Protein AF-A0A960VCZ8-F1 (afdb_monomer)

Nearest PDB structures (foldseek):
  2gw1-assembly1_B  TM=9.228E-01  e=4.944E-02  Saccharomyces cerevisiae
  2pl2-assembly1_B  TM=9.046E-01  e=4.437E-02  Thermus th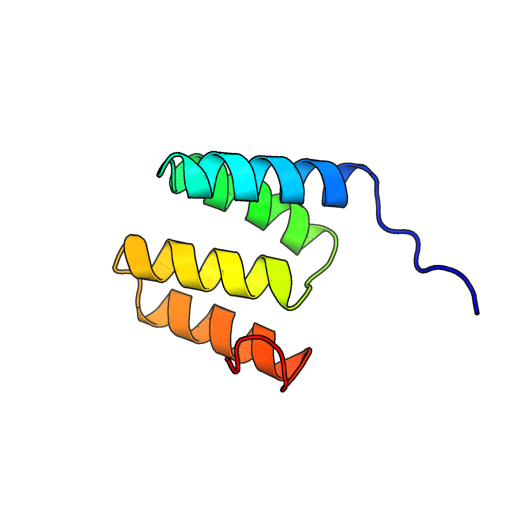ermophilus HB27
  3uq3-assembly1_A  TM=8.799E-01  e=1.541E-01  Saccharomyces cerevisiae S288C
  3fp3-assembly1_A  TM=8.005E-01  e=1.055E-01  Saccharomyces cerevisiae
  7bev-assembly1_A  TM=8.883E-01  e=2.509E-01  Homo sapiens

Mean predicted aligned error: 3.85 Å

Solvent-accessible surface area (backbone atoms only — not comparable to full-atom values): 4246 Å² total; per-residue (Å²): 134,79,79,78,85,72,56,70,67,36,56,54,20,47,53,50,13,53,49,27,46,75,72,64,40,52,66,63,12,49,55,24,31,50,56,21,40,76,74,50,80,44,40,65,48,28,38,52,49,14,54,44,26,46,77,69,67,38,55,72,59,11,52,52,27,42,52,54,11,29,72,74,34,73,70,53,90,58,132

Radius of gyration: 12.43 Å; Cα contacts (8 Å, |Δi|>4): 89; chains: 1; bounding box: 34×26×34 Å

Foldseek 3Di:
DDDDDQPPLLVVLLVQLVVCVVVVVLVSNLVSLVSNVVRPNELVSLQSNLVSCVVVVVNVSSVVSNVVSCVRPVCRPVD

Structure (mmCIF, N/CA/C/O backbone):
data_AF-A0A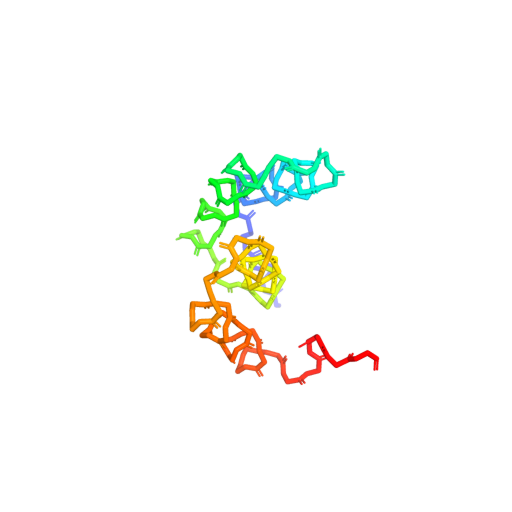960VCZ8-F1
#
_entry.id   AF-A0A960VCZ8-F1
#
loop_
_atom_site.group_PDB
_atom_site.id
_atom_site.type_symbol
_atom_site.label_atom_id
_atom_site.label_alt_id
_atom_site.label_comp_id
_atom_site.label_asym_id
_atom_site.label_entity_id
_atom_site.label_seq_id
_atom_site.pdbx_PDB_ins_code
_atom_site.Cartn_x
_atom_site.Cartn_y
_atom_site.Cartn_z
_atom_site.occupancy
_atom_site.B_iso_or_equiv
_atom_site.auth_seq_id
_atom_site.auth_comp_id
_atom_site.auth_asym_id
_atom_site.auth_atom_id
_atom_site.pdbx_PDB_model_num
ATOM 1 N N . MET A 1 1 ? 20.511 -3.442 -20.256 1.00 44.34 1 MET A N 1
ATOM 2 C CA . MET A 1 1 ? 19.269 -3.182 -19.505 1.00 44.34 1 MET A CA 1
ATOM 3 C C . MET A 1 1 ? 19.684 -2.354 -18.307 1.00 44.34 1 MET A C 1
ATOM 5 O O . MET A 1 1 ? 20.422 -2.870 -17.483 1.00 44.34 1 MET A O 1
ATOM 9 N N . SER A 1 2 ? 19.405 -1.052 -18.302 1.00 47.25 2 SER A N 1
ATOM 10 C CA . SER A 1 2 ? 19.746 -0.197 -17.161 1.00 47.25 2 SER A CA 1
ATOM 11 C C . SER A 1 2 ? 18.835 -0.573 -15.998 1.00 47.25 2 SER A C 1
ATOM 13 O O . SER A 1 2 ? 17.618 -0.563 -16.180 1.00 47.25 2 SER A O 1
ATOM 15 N N . GLU A 1 3 ? 19.399 -0.917 -14.840 1.00 62.00 3 GLU A N 1
ATOM 16 C CA . GLU A 1 3 ? 18.633 -0.990 -13.592 1.00 62.00 3 GLU A CA 1
ATOM 17 C C . GLU A 1 3 ? 17.832 0.307 -13.448 1.00 62.00 3 GLU A C 1
ATOM 19 O O . GLU A 1 3 ? 18.392 1.406 -13.503 1.00 62.00 3 GLU A O 1
ATOM 24 N N . LYS A 1 4 ? 16.506 0.185 -13.343 1.00 70.31 4 LYS A N 1
ATOM 25 C CA . LYS A 1 4 ? 15.637 1.316 -13.026 1.00 70.31 4 LYS A CA 1
ATOM 26 C C . LYS A 1 4 ? 16.099 1.836 -11.667 1.00 70.31 4 LYS A C 1
ATOM 28 O O . LYS A 1 4 ? 16.085 1.093 -10.690 1.00 70.31 4 LYS A O 1
ATOM 33 N N . TYR A 1 5 ? 16.591 3.072 -11.621 1.00 78.62 5 TYR A N 1
ATOM 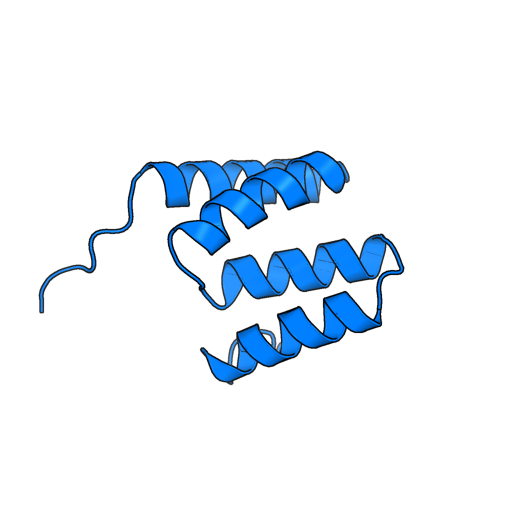34 C CA . TYR A 1 5 ? 17.031 3.680 -10.370 1.00 78.62 5 TYR A CA 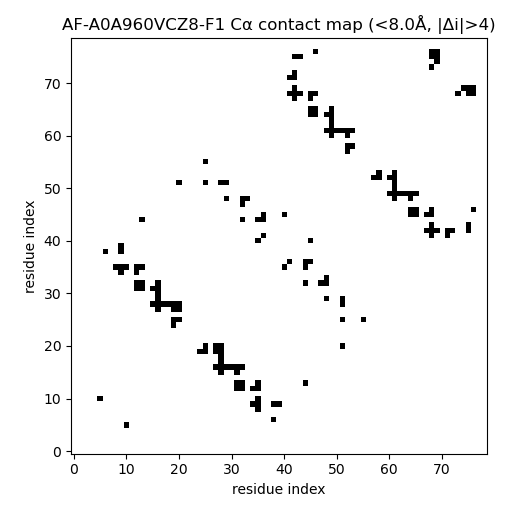1
ATOM 35 C C . TYR A 1 5 ? 15.818 3.840 -9.454 1.00 78.62 5 TYR A C 1
ATOM 37 O O . TYR A 1 5 ? 14.996 4.726 -9.671 1.00 78.62 5 TYR A O 1
ATOM 45 N N . ILE A 1 6 ? 15.713 2.975 -8.448 1.00 77.00 6 ILE A N 1
ATOM 46 C CA . ILE A 1 6 ? 14.728 3.108 -7.379 1.00 77.00 6 ILE A CA 1
ATOM 47 C C . ILE A 1 6 ? 15.341 4.035 -6.323 1.00 77.00 6 ILE A C 1
ATOM 49 O O . ILE A 1 6 ? 16.388 3.701 -5.753 1.00 77.00 6 ILE A O 1
ATOM 53 N N . PRO A 1 7 ? 14.737 5.203 -6.039 1.00 86.12 7 PRO A N 1
ATOM 54 C CA . PRO A 1 7 ? 15.260 6.107 -5.026 1.00 86.12 7 PRO A CA 1
ATOM 55 C C . PRO A 1 7 ? 15.363 5.403 -3.668 1.00 86.12 7 PRO A C 1
ATOM 57 O O . PRO A 1 7 ? 14.430 4.730 -3.244 1.00 86.12 7 PRO A O 1
ATOM 60 N N . LYS A 1 8 ? 16.456 5.605 -2.921 1.00 91.75 8 LYS A N 1
ATOM 61 C CA . LYS A 1 8 ? 16.608 5.046 -1.557 1.00 91.75 8 LYS A CA 1
ATOM 62 C C . LYS A 1 8 ? 15.392 5.347 -0.665 1.00 91.75 8 LYS A C 1
ATOM 64 O O . LYS A 1 8 ? 14.976 4.510 0.129 1.00 91.75 8 LYS A O 1
ATOM 69 N N . ILE A 1 9 ? 14.817 6.537 -0.837 1.00 94.12 9 ILE A N 1
ATOM 70 C CA . ILE A 1 9 ? 13.631 6.992 -0.114 1.00 94.12 9 ILE A CA 1
ATOM 71 C C . ILE A 1 9 ? 12.388 6.135 -0.411 1.00 94.12 9 ILE A C 1
ATOM 73 O O . ILE A 1 9 ? 11.569 5.962 0.485 1.00 94.12 9 ILE A O 1
ATOM 77 N N . TYR A 1 10 ? 12.267 5.535 -1.600 1.00 95.69 10 TYR A N 1
ATOM 78 C CA . TYR A 1 10 ? 11.199 4.579 -1.907 1.00 95.69 10 TYR A CA 1
ATOM 79 C C . TYR A 1 10 ? 11.321 3.345 -1.010 1.00 95.69 10 TYR A C 1
ATOM 81 O O . TYR A 1 10 ? 10.387 3.012 -0.286 1.00 95.69 10 TYR A O 1
ATOM 89 N N . ILE A 1 11 ? 12.500 2.711 -1.001 1.00 94.75 11 ILE A N 1
ATOM 90 C CA . ILE A 1 11 ? 12.749 1.473 -0.246 1.00 94.75 11 ILE A CA 1
ATOM 91 C C . ILE A 1 11 ? 12.540 1.711 1.253 1.00 94.75 11 ILE A C 1
ATOM 93 O O . ILE A 1 11 ? 11.849 0.939 1.914 1.00 94.75 11 ILE A O 1
ATOM 97 N N . GLU A 1 12 ? 13.071 2.817 1.778 1.00 97.50 12 GLU A N 1
ATOM 98 C CA . GLU A 1 12 ? 12.926 3.179 3.190 1.00 97.50 12 GLU A CA 1
ATOM 99 C C . GLU A 1 12 ? 11.455 3.374 3.591 1.00 97.50 12 GLU A C 1
ATOM 101 O O . GLU A 1 12 ? 11.030 2.924 4.657 1.00 97.50 12 GLU A O 1
ATOM 106 N N . ASN A 1 13 ? 10.657 4.025 2.742 1.00 98.38 13 ASN A N 1
ATOM 107 C CA . ASN A 1 13 ? 9.235 4.211 3.009 1.00 98.38 13 ASN A CA 1
ATOM 108 C C . ASN A 1 13 ? 8.444 2.905 2.866 1.00 98.38 13 ASN A C 1
ATOM 110 O O . ASN A 1 13 ? 7.574 2.645 3.691 1.00 98.38 13 ASN A O 1
ATOM 114 N N . MET A 1 14 ? 8.795 2.030 1.922 1.00 98.31 14 MET A N 1
ATOM 115 C CA . MET A 1 14 ? 8.212 0.686 1.835 1.00 98.31 14 MET A CA 1
ATOM 116 C C . MET A 1 14 ? 8.465 -0.134 3.107 1.00 98.31 14 MET A C 1
ATOM 118 O O . MET A 1 14 ? 7.557 -0.768 3.645 1.00 98.31 14 MET A O 1
ATOM 122 N N . GLU A 1 15 ? 9.690 -0.107 3.638 1.00 98.38 15 GLU A N 1
ATOM 123 C CA . GLU A 1 15 ? 10.042 -0.812 4.875 1.00 98.38 15 GLU A CA 1
ATOM 124 C C . GLU A 1 15 ? 9.299 -0.261 6.097 1.00 98.38 15 GLU A C 1
ATOM 126 O O . GLU A 1 15 ? 8.741 -1.037 6.883 1.00 98.38 15 GLU A O 1
ATOM 131 N N . LYS A 1 16 ? 9.234 1.069 6.242 1.00 98.62 16 LYS A N 1
ATOM 132 C CA . LYS A 1 16 ? 8.480 1.718 7.326 1.00 98.62 16 LYS A CA 1
ATOM 133 C C . LYS A 1 16 ? 6.983 1.448 7.213 1.00 98.62 16 LYS A C 1
ATOM 135 O O . LYS A 1 16 ? 6.371 1.079 8.211 1.00 98.62 16 LYS A O 1
ATOM 140 N N . GLY A 1 17 ? 6.413 1.556 6.013 1.00 98.62 17 GLY A N 1
ATOM 141 C CA . GLY A 1 17 ? 5.007 1.258 5.740 1.00 98.62 17 GLY A CA 1
ATOM 142 C C . GLY A 1 17 ? 4.640 -0.164 6.159 1.00 98.62 17 GLY A C 1
ATOM 143 O O . GLY A 1 17 ? 3.708 -0.359 6.938 1.00 98.62 17 GLY A O 1
ATOM 144 N N . ARG A 1 18 ? 5.440 -1.160 5.750 1.00 98.62 18 ARG A N 1
ATOM 145 C CA . ARG A 1 18 ? 5.253 -2.563 6.163 1.00 98.62 18 ARG A CA 1
ATOM 146 C C . ARG A 1 18 ? 5.396 -2.765 7.669 1.00 98.62 18 ARG A C 1
ATOM 148 O O . ARG A 1 18 ? 4.686 -3.593 8.234 1.00 98.62 18 ARG A O 1
ATOM 155 N N . THR A 1 19 ? 6.317 -2.049 8.310 1.00 98.75 19 THR A N 1
ATOM 156 C CA . THR A 1 19 ? 6.525 -2.132 9.763 1.00 98.75 19 THR A CA 1
ATOM 157 C C . THR A 1 19 ? 5.297 -1.624 10.510 1.00 98.75 19 THR A C 1
ATOM 159 O O . THR A 1 19 ? 4.713 -2.372 11.288 1.00 98.75 19 THR A O 1
ATOM 162 N N . TYR A 1 20 ? 4.830 -0.416 10.197 1.00 98.75 20 TYR A N 1
ATOM 163 C CA . TYR A 1 20 ? 3.645 0.152 10.840 1.00 98.75 20 TYR A CA 1
ATOM 164 C C . TYR A 1 20 ? 2.366 -0.624 10.534 1.00 98.75 20 TYR A C 1
ATOM 166 O O . TYR A 1 20 ? 1.541 -0.815 11.423 1.00 98.75 20 TYR A O 1
ATOM 174 N N . TYR A 1 21 ? 2.232 -1.159 9.317 1.00 98.62 21 TYR A N 1
ATOM 175 C CA . TYR A 1 21 ? 1.117 -2.036 8.970 1.00 98.62 21 TYR A CA 1
ATOM 176 C C . TYR A 1 21 ? 1.077 -3.283 9.865 1.00 98.62 21 TYR A C 1
ATOM 178 O O . TYR A 1 21 ? 0.020 -3.644 10.376 1.00 98.62 21 TYR A O 1
ATOM 186 N N . LYS A 1 22 ? 2.232 -3.922 10.107 1.00 98.25 22 LYS A N 1
ATOM 187 C CA . LYS A 1 22 ? 2.341 -5.075 11.022 1.00 98.25 22 LYS A CA 1
ATOM 188 C C . LYS A 1 22 ? 2.030 -4.709 12.474 1.00 98.25 22 LYS A C 1
ATOM 190 O O . LYS A 1 22 ? 1.524 -5.552 13.206 1.00 98.25 22 LYS A O 1
ATOM 195 N N . GLU A 1 23 ? 2.333 -3.481 12.883 1.00 98.19 23 GLU A N 1
ATOM 196 C CA . GLU A 1 23 ? 2.002 -2.948 14.211 1.00 98.19 23 GLU A CA 1
ATOM 197 C C . GLU A 1 23 ? 0.520 -2.549 14.348 1.00 98.19 23 GLU A C 1
ATOM 199 O O . GLU A 1 23 ? 0.064 -2.275 15.456 1.00 98.19 23 GLU A O 1
ATOM 204 N N . GLY A 1 24 ? -0.240 -2.526 13.248 1.00 97.50 24 GLY A N 1
ATOM 205 C CA . GLY A 1 24 ? -1.630 -2.064 13.219 1.00 97.50 24 GLY A CA 1
ATOM 206 C C . GLY A 1 24 ? -1.776 -0.539 13.219 1.00 97.50 24 GLY A C 1
ATOM 207 O O . GLY A 1 24 ? -2.894 -0.033 13.297 1.00 97.50 24 GLY A O 1
ATOM 208 N N . ASP A 1 25 ? -0.676 0.208 13.102 1.00 98.56 25 ASP A N 1
ATOM 209 C CA . ASP A 1 25 ? -0.708 1.662 12.955 1.00 98.56 25 ASP A CA 1
ATOM 210 C C . ASP A 1 25 ? -0.974 2.031 11.493 1.00 98.56 25 ASP A C 1
ATOM 212 O O . ASP A 1 25 ? -0.074 2.310 10.694 1.00 98.56 25 ASP A O 1
ATOM 216 N N . LEU A 1 26 ? -2.253 1.971 11.132 1.00 98.38 26 LEU A N 1
ATOM 217 C CA . LEU A 1 26 ? -2.703 2.156 9.758 1.00 98.38 26 LEU A CA 1
ATOM 218 C C . LEU A 1 26 ? -2.440 3.570 9.233 1.00 98.38 26 LEU A C 1
ATOM 220 O O . LEU A 1 26 ? -2.250 3.738 8.029 1.00 98.38 26 LEU A O 1
ATOM 224 N N . ASP A 1 27 ? -2.399 4.583 10.097 1.00 98.44 27 ASP A N 1
ATOM 225 C CA . ASP A 1 27 ? -2.157 5.969 9.691 1.00 98.44 27 ASP A CA 1
ATOM 226 C C . ASP A 1 27 ? -0.698 6.189 9.301 1.00 98.44 27 ASP A C 1
ATOM 228 O O . ASP A 1 27 ? -0.423 6.698 8.209 1.00 98.44 27 ASP A O 1
ATOM 232 N N . ARG A 1 28 ? 0.254 5.731 10.126 1.00 98.62 28 ARG A N 1
ATOM 233 C CA . ARG A 1 28 ? 1.675 5.794 9.758 1.00 98.62 28 ARG A CA 1
ATOM 234 C C . ARG A 1 28 ? 1.995 4.873 8.588 1.00 98.62 28 ARG A C 1
ATOM 236 O O . ARG A 1 28 ? 2.803 5.247 7.737 1.00 98.62 28 ARG A O 1
ATOM 243 N N . ALA A 1 29 ? 1.342 3.715 8.496 1.00 98.69 29 ALA A N 1
ATOM 244 C CA . ALA A 1 29 ? 1.468 2.849 7.329 1.00 98.69 29 ALA A CA 1
ATOM 245 C C . ALA A 1 29 ? 1.026 3.574 6.047 1.00 98.69 29 ALA A C 1
ATOM 247 O O . ALA A 1 29 ? 1.806 3.642 5.097 1.00 98.69 29 ALA A O 1
ATOM 248 N N . SER A 1 30 ? -0.170 4.183 6.056 1.00 98.50 30 SER A N 1
ATOM 249 C CA . SER A 1 30 ? -0.712 4.946 4.917 1.00 98.50 30 SER A CA 1
ATOM 250 C C . SER A 1 30 ? 0.245 6.055 4.485 1.00 98.50 30 SER A C 1
ATOM 252 O O . SER A 1 30 ? 0.551 6.179 3.305 1.00 98.50 30 SER A O 1
ATOM 254 N N . TYR A 1 31 ? 0.760 6.830 5.446 1.00 98.62 31 TYR A N 1
ATOM 255 C CA . TYR A 1 31 ? 1.685 7.936 5.188 1.00 98.62 31 TYR A CA 1
ATOM 256 C C . TYR A 1 31 ? 2.972 7.484 4.486 1.00 98.62 31 TYR A C 1
ATOM 258 O O . TYR A 1 31 ? 3.443 8.113 3.542 1.00 98.62 31 TYR A O 1
ATOM 266 N N . HIS A 1 32 ? 3.567 6.380 4.934 1.00 98.69 32 HIS A N 1
ATOM 267 C CA . HIS A 1 32 ? 4.791 5.887 4.312 1.00 98.69 32 HIS A CA 1
ATOM 268 C C . HIS A 1 32 ? 4.526 5.273 2.934 1.00 98.69 32 HIS A C 1
ATOM 270 O O . HIS A 1 32 ? 5.279 5.535 1.993 1.00 98.69 32 HIS A O 1
ATOM 276 N N . PHE A 1 33 ? 3.436 4.520 2.768 1.00 98.56 33 PHE A N 1
ATOM 277 C CA . PHE A 1 33 ? 3.079 4.004 1.450 1.00 98.56 33 PHE A CA 1
ATOM 278 C C . PHE A 1 33 ? 2.720 5.119 0.463 1.00 98.56 33 PHE A C 1
ATOM 280 O O . PHE A 1 33 ? 3.143 5.024 -0.688 1.00 98.56 33 PHE A O 1
ATOM 287 N N . SER A 1 34 ? 2.071 6.208 0.891 1.00 98.19 34 SER A N 1
ATOM 288 C CA . SER A 1 34 ? 1.773 7.343 0.007 1.00 98.19 34 SER A CA 1
ATOM 289 C C . SER A 1 34 ? 3.044 8.003 -0.530 1.00 98.19 34 SER A C 1
ATOM 291 O O . SER A 1 34 ? 3.126 8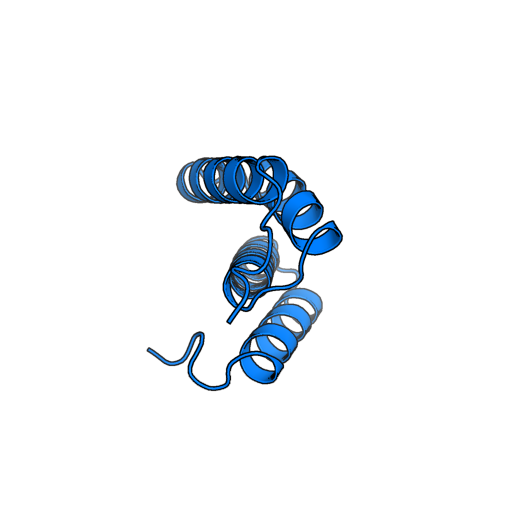.268 -1.724 1.00 98.19 34 SER A O 1
ATOM 293 N N . ILE A 1 35 ? 4.084 8.168 0.298 1.00 97.94 35 ILE A N 1
ATOM 294 C CA . ILE A 1 35 ? 5.388 8.668 -0.171 1.00 97.94 35 ILE A CA 1
ATOM 295 C C . ILE A 1 35 ? 6.004 7.709 -1.195 1.00 97.94 35 ILE A C 1
ATOM 297 O O . ILE A 1 35 ? 6.547 8.146 -2.206 1.00 97.94 35 ILE A O 1
ATOM 301 N N . SER A 1 36 ? 5.945 6.394 -0.952 1.00 97.06 36 SER A N 1
ATOM 302 C CA . SER A 1 36 ? 6.473 5.418 -1.915 1.00 97.06 36 SER A CA 1
ATOM 303 C C . SER A 1 36 ? 5.717 5.464 -3.249 1.00 97.06 36 SER A C 1
ATOM 305 O O . SER A 1 36 ? 6.349 5.427 -4.299 1.00 97.06 36 SER A O 1
ATOM 307 N N . LEU A 1 37 ? 4.392 5.627 -3.197 1.00 96.06 37 LEU A N 1
ATOM 308 C CA . LEU A 1 37 ? 3.499 5.711 -4.349 1.00 96.06 37 LEU A CA 1
ATOM 309 C C . LEU A 1 37 ? 3.742 6.986 -5.174 1.00 96.06 37 LEU A C 1
ATOM 311 O O . LEU A 1 37 ? 3.734 6.925 -6.398 1.00 96.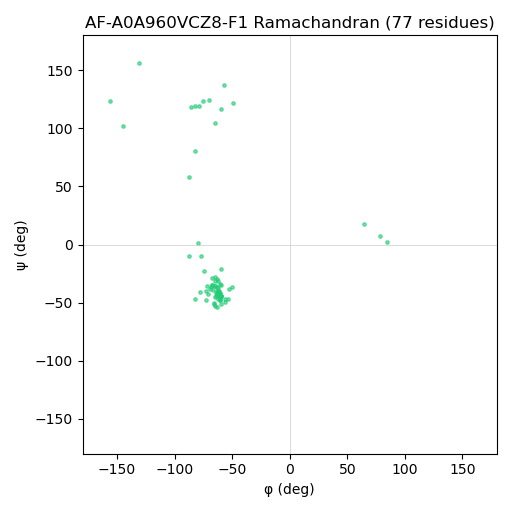06 37 LEU A O 1
ATOM 315 N N . GLU A 1 38 ? 4.006 8.124 -4.521 1.00 95.88 38 GLU A N 1
ATOM 316 C CA . GLU A 1 38 ? 4.372 9.384 -5.191 1.00 95.88 38 GLU A CA 1
ATOM 317 C C . GLU A 1 38 ? 5.682 9.279 -5.987 1.00 95.88 38 GLU A C 1
ATOM 319 O O . GLU A 1 38 ? 5.858 9.967 -6.993 1.00 95.88 38 GLU A O 1
ATOM 324 N N . LEU A 1 39 ? 6.614 8.437 -5.533 1.00 95.25 39 LEU A N 1
ATOM 325 C CA . LEU A 1 39 ? 7.901 8.225 -6.195 1.00 95.25 39 LEU A CA 1
ATOM 326 C C . LEU A 1 39 ? 7.786 7.237 -7.352 1.00 95.25 39 LEU A C 1
ATOM 328 O O . LEU A 1 39 ? 8.336 7.468 -8.428 1.00 95.25 39 LEU A O 1
ATOM 332 N N . GLU A 1 40 ? 7.116 6.118 -7.103 1.00 93.69 40 GLU A N 1
ATOM 333 C CA . GLU A 1 40 ? 6.863 5.088 -8.093 1.00 93.69 40 GLU A CA 1
ATOM 334 C C . GLU A 1 40 ? 5.635 4.278 -7.691 1.00 93.69 40 GLU A C 1
ATOM 336 O O . GLU A 1 40 ? 5.582 3.669 -6.623 1.00 93.69 40 GLU A O 1
ATOM 341 N N . GLU A 1 41 ? 4.656 4.217 -8.582 1.00 94.44 41 GLU A N 1
ATOM 342 C CA . GLU A 1 41 ? 3.526 3.320 -8.420 1.00 94.44 41 GLU A CA 1
ATOM 343 C C . GLU A 1 41 ? 3.962 1.885 -8.730 1.00 94.44 41 GLU A C 1
ATOM 345 O O . GLU A 1 41 ? 4.480 1.603 -9.814 1.00 94.44 41 GLU A O 1
ATOM 350 N N . THR A 1 42 ? 3.770 0.980 -7.771 1.00 95.50 42 THR A N 1
ATOM 351 C CA . THR A 1 42 ? 4.073 -0.441 -7.937 1.00 95.50 42 THR A CA 1
ATOM 352 C C . THR A 1 42 ? 2.886 -1.281 -7.484 1.00 95.50 42 THR A C 1
ATOM 354 O O . THR A 1 42 ? 2.104 -0.841 -6.637 1.00 95.50 42 THR A O 1
ATOM 357 N N . PRO A 1 43 ? 2.749 -2.519 -7.986 1.00 96.56 43 PRO A N 1
ATOM 358 C CA . PRO A 1 43 ? 1.702 -3.410 -7.504 1.00 96.56 43 PRO A CA 1
ATOM 359 C C . PRO A 1 43 ? 1.711 -3.557 -5.972 1.00 96.56 43 PRO A C 1
ATOM 361 O O . PRO A 1 43 ? 0.651 -3.537 -5.348 1.00 96.56 43 PRO A O 1
ATOM 364 N N . GLU A 1 44 ? 2.900 -3.604 -5.353 1.00 95.81 44 GLU A N 1
ATOM 365 C CA . GLU A 1 44 ? 3.064 -3.779 -3.906 1.00 95.81 44 GLU A CA 1
ATOM 366 C C . GLU A 1 44 ? 2.538 -2.606 -3.081 1.00 95.81 44 GLU A C 1
ATOM 368 O O . GLU A 1 44 ? 1.765 -2.825 -2.145 1.00 95.81 44 GLU A O 1
ATOM 373 N N . ASN A 1 45 ? 2.929 -1.366 -3.392 1.00 96.62 45 ASN A N 1
ATOM 374 C CA . ASN A 1 45 ? 2.473 -0.232 -2.586 1.00 96.62 45 ASN A CA 1
ATOM 375 C C . ASN A 1 45 ? 0.970 0.027 -2.750 1.00 96.62 45 ASN A C 1
ATOM 377 O O . ASN A 1 45 ? 0.295 0.296 -1.756 1.00 96.62 45 ASN A O 1
ATOM 381 N N . LEU A 1 46 ? 0.426 -0.164 -3.953 1.00 97.69 46 LEU A N 1
ATOM 382 C CA . LEU A 1 46 ? -1.012 -0.132 -4.206 1.00 97.69 46 LEU A CA 1
ATOM 383 C C . LEU A 1 46 ? -1.746 -1.204 -3.401 1.00 97.69 46 LEU A C 1
ATOM 385 O O . LEU A 1 46 ? -2.742 -0.915 -2.745 1.00 97.69 46 LEU A O 1
ATOM 389 N N . PHE A 1 47 ? -1.243 -2.437 -3.392 1.00 97.75 47 PHE A N 1
ATOM 390 C CA . PHE A 1 47 ? -1.872 -3.520 -2.646 1.00 97.75 47 PHE A CA 1
ATOM 391 C C . PHE A 1 47 ? -1.899 -3.242 -1.142 1.00 97.75 47 PHE A C 1
ATOM 393 O O . PHE A 1 47 ? -2.938 -3.418 -0.506 1.00 97.75 47 PHE A O 1
ATOM 400 N N . TYR A 1 48 ? -0.803 -2.735 -0.568 1.00 97.88 48 TYR A N 1
ATOM 401 C CA . TYR A 1 48 ? -0.793 -2.325 0.837 1.00 97.88 48 TYR A CA 1
ATOM 402 C C . TYR A 1 48 ? -1.769 -1.182 1.129 1.00 97.88 48 TYR A C 1
ATOM 404 O O . TYR A 1 48 ? -2.457 -1.236 2.149 1.00 97.88 48 TYR A O 1
ATOM 412 N N . MET A 1 49 ? -1.887 -0.189 0.244 1.00 98.38 49 MET A N 1
ATOM 413 C CA . MET A 1 49 ? -2.901 0.864 0.377 1.00 98.38 49 MET A CA 1
ATOM 414 C C . MET A 1 49 ? -4.320 0.281 0.343 1.00 98.38 49 MET A C 1
ATOM 416 O O . MET A 1 49 ? -5.139 0.616 1.196 1.00 98.38 49 MET A O 1
ATOM 420 N N . GLY A 1 50 ? -4.592 -0.679 -0.547 1.00 97.88 50 GLY A N 1
ATOM 421 C CA . GLY A 1 50 ? -5.869 -1.393 -0.586 1.00 97.88 50 GLY A CA 1
ATOM 422 C C . GLY A 1 50 ? -6.176 -2.160 0.706 1.00 97.88 50 GLY A C 1
ATOM 423 O O . GLY A 1 50 ? -7.294 -2.097 1.231 1.00 97.88 50 GLY A O 1
ATOM 424 N N . LEU A 1 51 ? -5.178 -2.844 1.273 1.00 97.69 51 LEU A N 1
ATOM 425 C CA . LEU A 1 51 ? -5.305 -3.532 2.561 1.00 97.69 51 LEU A CA 1
ATOM 426 C C . LEU A 1 51 ? -5.593 -2.554 3.706 1.00 97.69 51 LEU A C 1
ATOM 428 O O . LEU A 1 51 ? -6.442 -2.832 4.555 1.00 97.69 51 LEU A O 1
ATOM 432 N N . ILE A 1 52 ? -4.909 -1.409 3.730 1.00 98.38 52 ILE A N 1
ATOM 433 C CA . ILE A 1 52 ? -5.106 -0.382 4.755 1.00 98.38 52 ILE A CA 1
ATOM 434 C C . ILE A 1 52 ? -6.506 0.224 4.654 1.00 98.38 52 ILE A C 1
ATOM 436 O O . ILE A 1 52 ? -7.227 0.227 5.652 1.00 98.38 52 ILE A O 1
ATOM 440 N N . SER A 1 53 ? -6.931 0.654 3.463 1.00 98.19 53 SER A N 1
ATOM 441 C CA . SER A 1 53 ? -8.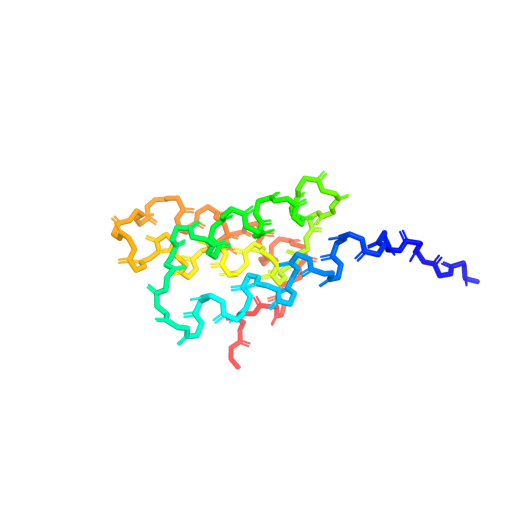282 1.182 3.241 1.00 98.19 53 SER A CA 1
ATOM 442 C C . SER A 1 53 ? -9.360 0.148 3.588 1.00 98.19 53 SER A C 1
ATOM 444 O O . SER A 1 53 ? -10.392 0.491 4.161 1.00 98.19 53 SER A O 1
ATOM 446 N N . THR A 1 54 ? -9.111 -1.147 3.350 1.00 97.81 54 THR A N 1
ATOM 447 C CA . THR A 1 54 ? -10.023 -2.220 3.784 1.00 97.81 54 THR A CA 1
ATOM 448 C C . THR A 1 54 ? -10.184 -2.241 5.304 1.00 97.81 54 THR A C 1
ATOM 450 O O . THR A 1 54 ? -11.311 -2.282 5.800 1.00 97.81 54 THR A O 1
ATOM 453 N N . GLN A 1 55 ? -9.078 -2.178 6.051 1.00 97.50 55 GLN A N 1
ATOM 454 C CA . GLN A 1 55 ? -9.107 -2.155 7.518 1.00 97.50 55 GLN A CA 1
ATOM 455 C C . GLN A 1 55 ? -9.725 -0.865 8.076 1.00 97.50 55 GLN A C 1
ATOM 457 O O . GLN A 1 55 ? -10.357 -0.897 9.130 1.00 97.50 55 GLN A O 1
ATOM 462 N N . LYS A 1 56 ? -9.607 0.251 7.347 1.00 97.00 56 LYS A N 1
ATOM 463 C CA . LYS A 1 56 ? -10.260 1.529 7.663 1.00 97.00 56 LYS A CA 1
ATOM 464 C C . LYS A 1 56 ? -11.733 1.600 7.253 1.00 97.00 56 LYS A C 1
ATOM 466 O O . LYS A 1 56 ? -12.371 2.620 7.484 1.00 97.00 56 LYS A O 1
ATOM 471 N N . THR A 1 57 ? -12.306 0.532 6.690 1.00 97.69 57 THR A N 1
ATOM 472 C CA . THR A 1 57 ? -13.685 0.478 6.153 1.00 97.69 57 THR A CA 1
ATOM 473 C C . THR A 1 57 ? -13.946 1.394 4.944 1.00 97.69 57 THR A C 1
ATOM 475 O O . THR A 1 57 ? -15.086 1.637 4.550 1.00 97.69 57 THR A O 1
ATOM 478 N N . GLU A 1 58 ? -12.883 1.843 4.278 1.00 97.81 58 GLU A N 1
ATOM 479 C CA . GLU A 1 58 ? -12.889 2.684 3.074 1.00 97.81 58 GLU A CA 1
ATOM 480 C C . GLU A 1 58 ? -12.978 1.806 1.813 1.00 97.81 58 GLU A C 1
ATOM 482 O O . GLU A 1 58 ? -12.108 1.797 0.943 1.00 97.81 58 GLU A O 1
ATOM 487 N N . HIS A 1 59 ? -14.037 1.000 1.714 1.00 95.75 59 HIS A N 1
ATOM 488 C CA . HIS A 1 59 ? -14.106 -0.105 0.748 1.00 95.75 59 HIS A CA 1
ATOM 489 C C . HIS A 1 59 ? -14.010 0.315 -0.729 1.00 95.75 59 HIS A C 1
ATOM 491 O O . HIS A 1 59 ? -13.450 -0.423 -1.537 1.00 95.75 59 HIS A O 1
ATOM 497 N N . LEU A 1 60 ? -14.543 1.487 -1.096 1.00 98.00 60 LEU A N 1
ATOM 498 C CA . LEU A 1 60 ? -14.455 1.991 -2.473 1.00 98.00 60 LEU A CA 1
ATOM 499 C C . LEU A 1 60 ? -13.024 2.385 -2.848 1.00 98.00 60 LEU A C 1
ATOM 501 O O . LEU A 1 60 ? -12.591 2.131 -3.971 1.00 98.00 60 LEU A O 1
ATOM 505 N N . GLU A 1 61 ? -12.292 2.980 -1.909 1.00 97.19 61 GLU A N 1
ATOM 506 C CA . GLU A 1 61 ? -10.897 3.356 -2.117 1.00 97.19 61 GLU A CA 1
ATOM 507 C C . GLU A 1 61 ? -10.006 2.112 -2.166 1.00 97.19 61 GLU A C 1
ATOM 509 O O . GLU A 1 61 ? -9.198 1.964 -3.082 1.00 97.19 61 GLU A O 1
ATOM 514 N N . ALA A 1 62 ? -10.244 1.156 -1.262 1.00 98.00 62 ALA A N 1
ATOM 515 C CA . ALA A 1 62 ? -9.560 -0.131 -1.276 1.00 98.00 62 ALA A CA 1
ATOM 516 C C . ALA A 1 62 ? -9.683 -0.831 -2.636 1.00 98.00 62 ALA A C 1
ATOM 518 O O . ALA A 1 62 ? -8.691 -1.278 -3.210 1.00 98.00 62 ALA A O 1
ATOM 519 N N . LEU A 1 63 ? -10.904 -0.871 -3.177 1.00 97.50 63 LEU A N 1
ATOM 520 C CA . LEU A 1 63 ? -11.182 -1.468 -4.476 1.00 97.50 63 LEU A CA 1
ATOM 521 C C . LEU A 1 63 ? -10.427 -0.756 -5.611 1.00 97.50 63 LEU A C 1
ATOM 523 O O . LEU A 1 63 ? -9.906 -1.424 -6.500 1.00 97.50 63 LEU A O 1
ATOM 527 N N . ASN A 1 64 ? -10.326 0.578 -5.574 1.00 97.75 64 ASN A N 1
ATOM 528 C CA . ASN A 1 64 ? -9.551 1.332 -6.561 1.00 97.75 64 ASN A CA 1
ATOM 529 C C . ASN A 1 64 ? -8.060 0.968 -6.523 1.00 97.75 64 ASN A C 1
ATOM 531 O O . ASN A 1 64 ? -7.474 0.704 -7.574 1.00 97.75 64 ASN A O 1
ATOM 535 N N . TYR A 1 65 ? -7.461 0.908 -5.331 1.00 97.75 65 TYR A N 1
ATOM 536 C CA . TYR A 1 65 ? -6.056 0.528 -5.187 1.00 97.75 65 TYR A CA 1
ATOM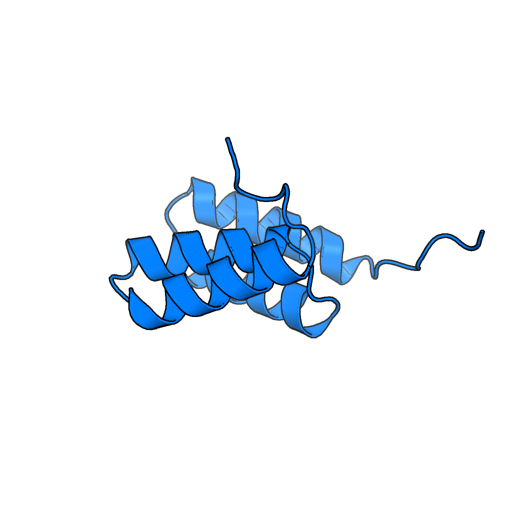 537 C C . TYR A 1 65 ? -5.792 -0.907 -5.650 1.00 97.75 65 TYR A C 1
ATOM 539 O O . TYR A 1 65 ? -4.817 -1.146 -6.363 1.00 97.75 65 TYR A O 1
ATOM 547 N N . PHE A 1 66 ? -6.670 -1.855 -5.312 1.00 96.88 66 PHE A N 1
ATOM 548 C CA . PHE A 1 66 ? -6.530 -3.234 -5.778 1.00 96.88 66 PHE A CA 1
ATOM 549 C C . PHE A 1 66 ? -6.646 -3.349 -7.298 1.00 96.88 66 PHE A C 1
ATOM 551 O O . PHE A 1 66 ? -5.833 -4.042 -7.903 1.00 96.88 66 PHE A O 1
ATOM 558 N N . TYR A 1 67 ? -7.589 -2.638 -7.928 1.00 96.62 67 TYR A N 1
ATOM 559 C CA . TYR A 1 67 ? -7.698 -2.636 -9.388 1.00 96.62 67 TYR A CA 1
ATOM 560 C C . TYR A 1 67 ? -6.438 -2.102 -10.064 1.00 96.62 67 TYR A C 1
ATOM 562 O O . TYR A 1 67 ? -5.932 -2.731 -10.985 1.00 96.62 67 TYR A O 1
ATOM 570 N N . ARG A 1 68 ? -5.881 -0.994 -9.572 1.00 96.81 68 ARG A N 1
ATOM 571 C CA . ARG A 1 68 ? -4.625 -0.456 -10.114 1.00 96.81 68 ARG A CA 1
ATOM 572 C C . ARG A 1 68 ? -3.454 -1.419 -9.926 1.00 96.81 68 ARG A C 1
ATOM 574 O O . ARG A 1 68 ? -2.610 -1.532 -10.805 1.00 96.81 68 ARG A O 1
ATOM 581 N N . SER A 1 69 ? -3.412 -2.137 -8.801 1.00 96.81 69 SER A N 1
ATOM 582 C CA . SER A 1 69 ? -2.356 -3.117 -8.522 1.00 96.81 69 SER A CA 1
ATOM 583 C C . SER A 1 69 ? -2.348 -4.231 -9.575 1.00 96.81 69 SER A C 1
ATOM 585 O O . SER A 1 69 ? -1.306 -4.486 -10.179 1.00 96.81 69 SER A O 1
ATOM 587 N N . ILE A 1 70 ? -3.524 -4.797 -9.883 1.00 95.94 70 ILE A N 1
ATOM 588 C CA . ILE A 1 70 ? -3.667 -5.843 -10.909 1.00 95.94 70 ILE A CA 1
ATOM 589 C C . ILE A 1 70 ? -3.576 -5.313 -12.348 1.00 95.94 70 ILE A C 1
ATOM 591 O O . ILE A 1 70 ? -3.274 -6.072 -13.264 1.00 95.94 70 ILE A O 1
ATOM 595 N N . GLU A 1 71 ? -3.837 -4.023 -12.583 1.00 96.06 71 GLU A N 1
ATOM 596 C CA . GLU A 1 71 ? -3.579 -3.390 -13.884 1.00 96.06 71 GLU A CA 1
ATOM 597 C C . GLU A 1 71 ? -2.075 -3.302 -14.179 1.00 96.06 71 GLU A C 1
ATOM 599 O O . GLU A 1 71 ? -1.671 -3.444 -15.336 1.00 96.06 71 GLU A O 1
ATOM 604 N N . LEU A 1 72 ? -1.247 -3.085 -13.150 1.00 95.38 72 LEU A N 1
ATOM 605 C CA . LEU A 1 72 ? 0.211 -3.059 -13.286 1.00 95.38 72 LEU A CA 1
ATOM 606 C C . LEU A 1 72 ? 0.818 -4.459 -13.387 1.00 95.38 72 LEU A C 1
ATOM 608 O O . LEU A 1 72 ? 1.743 -4.669 -14.172 1.00 95.38 72 LEU A O 1
ATOM 612 N N . ASP A 1 73 ? 0.314 -5.397 -12.594 1.00 95.38 73 ASP A N 1
ATOM 613 C CA . ASP A 1 73 ? 0.725 -6.796 -12.623 1.00 95.38 73 ASP A CA 1
ATOM 614 C C . ASP A 1 73 ? -0.492 -7.690 -12.337 1.00 95.38 73 ASP A C 1
ATOM 616 O O . ASP A 1 73 ? -0.896 -7.821 -11.181 1.00 95.38 73 ASP A O 1
ATOM 620 N N . PRO A 1 74 ? -1.088 -8.312 -13.372 1.00 93.56 74 PRO A N 1
ATOM 621 C CA . PRO A 1 74 ? -2.277 -9.149 -13.221 1.00 93.56 74 PRO A CA 1
ATOM 622 C C . PRO A 1 74 ? -2.108 -10.356 -12.293 1.00 93.56 74 PRO A C 1
ATOM 624 O O . PRO A 1 74 ? -3.111 -10.883 -11.808 1.00 93.56 74 PRO A O 1
ATOM 627 N N . ASP A 1 75 ? -0.870 -10.797 -12.047 1.00 90.38 75 ASP A N 1
ATOM 628 C CA . ASP A 1 75 ? -0.574 -11.897 -11.126 1.00 90.38 75 ASP A CA 1
ATOM 629 C C . ASP A 1 75 ? -0.408 -11.39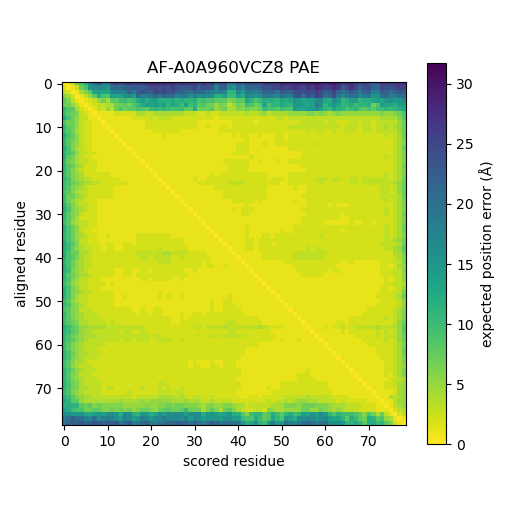9 -9.675 1.00 90.38 75 ASP A C 1
ATOM 631 O O . ASP A 1 75 ? -0.373 -12.192 -8.731 1.00 90.38 75 ASP A O 1
ATOM 635 N N . TYR A 1 76 ? -0.348 -10.082 -9.460 1.00 84.44 76 TYR A N 1
ATOM 636 C CA . TYR A 1 76 ? -0.146 -9.484 -8.148 1.00 84.44 76 TYR A CA 1
ATOM 637 C C . TYR A 1 76 ? -1.435 -9.463 -7.321 1.00 84.44 76 TYR A C 1
ATOM 639 O O . TYR A 1 76 ? -2.427 -8.839 -7.682 1.00 84.44 76 TYR A O 1
ATOM 647 N N . GLY A 1 77 ? -1.434 -10.129 -6.164 1.00 68.81 77 GLY A N 1
ATOM 648 C CA . GLY A 1 77 ? -2.625 -10.242 -5.308 1.00 68.81 77 GLY A CA 1
ATOM 649 C C . GLY A 1 77 ? -3.581 -11.373 -5.705 1.00 68.81 77 GLY A C 1
ATOM 650 O O . GLY A 1 77 ? -4.604 -11.560 -5.043 1.00 68.81 77 GLY A O 1
ATOM 651 N N . ASN A 1 78 ? -3.231 -12.160 -6.725 1.00 59.78 78 ASN A N 1
ATOM 652 C CA . ASN A 1 78 ? -3.785 -13.492 -6.927 1.00 59.78 78 ASN A CA 1
ATOM 653 C C . ASN A 1 78 ? -3.001 -14.471 -6.019 1.00 59.78 78 ASN A C 1
ATOM 655 O O . ASN A 1 78 ? -1.774 -14.511 -6.129 1.00 59.78 78 ASN A O 1
ATOM 659 N N . PRO A 1 79 ? -3.641 -15.164 -5.058 1.00 52.31 79 PRO A N 1
ATOM 660 C CA . PRO A 1 79 ? -2.951 -16.077 -4.142 1.00 52.31 79 PRO A CA 1
ATOM 661 C C . PRO A 1 79 ? -2.292 -17.278 -4.833 1.00 52.31 79 PRO A C 1
ATOM 663 O O . PRO A 1 79 ? -2.793 -17.722 -5.892 1.00 52.31 79 PRO A O 1
#

Sequence (79 aa):
MSEKYIPKIYIENMEKGRTYYKEGDLDRASYHFSISLELEETPENLFYMGLISTQKTEHLEALNYFYRSIELDPDYGNP

Secondary structure (DSSP, 8-state):
-PPP---HHHHHHHHHHHHHHHHT-HHHHHHHHHHHHHH---HHHHHHHHHHHHHTT-HHHHHHHHHHHHHH-TTTT--

pLDDT: mean 92.83, std 11.91, range [44.34, 98.75]